Protein AF-B7RID8-F1 (afdb_monomer_lite)

Radius of gyration: 14.89 Å; chains: 1; bounding box: 30×23×40 Å

Structure (mmCIF, N/CA/C/O backbone):
data_AF-B7RID8-F1
#
_entry.id   AF-B7RID8-F1
#
loop_
_atom_site.group_PDB
_atom_site.id
_atom_site.type_symbol
_atom_site.label_atom_id
_atom_site.label_alt_id
_atom_site.label_comp_id
_atom_site.label_asym_id
_atom_site.label_entity_id
_atom_site.label_seq_id
_atom_site.pdbx_PDB_ins_code
_atom_site.Cartn_x
_atom_site.Cartn_y
_atom_site.Cartn_z
_atom_site.occupancy
_atom_site.B_iso_or_equiv
_atom_site.auth_seq_id
_atom_site.auth_comp_id
_atom_site.auth_asym_id
_atom_site.auth_atom_id
_atom_site.pdbx_PDB_model_num
ATOM 1 N N . MET A 1 1 ? 6.704 7.967 6.336 1.00 63.22 1 MET A N 1
ATOM 2 C CA . MET A 1 1 ? 5.220 7.995 6.311 1.00 63.22 1 MET A CA 1
ATOM 3 C C . MET A 1 1 ? 4.584 7.141 7.407 1.00 63.22 1 MET A C 1
ATOM 5 O O . MET A 1 1 ? 3.417 7.353 7.704 1.00 63.22 1 MET A O 1
ATOM 9 N N . SER A 1 2 ? 5.330 6.255 8.076 1.00 86.00 2 SER A N 1
ATOM 10 C CA . SER A 1 2 ? 4.793 5.415 9.155 1.00 86.00 2 SER A CA 1
ATOM 11 C C . SER A 1 2 ? 4.342 6.198 10.398 1.00 86.00 2 SER A C 1
ATOM 13 O O . SER A 1 2 ? 3.433 5.758 11.087 1.00 86.00 2 SER A O 1
ATOM 15 N N . SER A 1 3 ? 4.911 7.379 10.670 1.00 93.69 3 SER A N 1
ATOM 16 C CA . SER A 1 3 ? 4.493 8.235 11.793 1.00 93.69 3 SER A CA 1
ATOM 17 C C . SER A 1 3 ? 3.037 8.699 11.691 1.00 93.69 3 SER A C 1
ATOM 19 O O . SER A 1 3 ? 2.329 8.665 12.689 1.00 93.69 3 SER A O 1
ATOM 21 N N . PHE A 1 4 ? 2.573 9.080 10.496 1.00 94.12 4 PHE A N 1
ATOM 22 C CA . PHE A 1 4 ? 1.184 9.494 10.278 1.00 94.12 4 PHE A CA 1
ATOM 23 C C . PHE A 1 4 ? 0.206 8.341 10.529 1.00 94.12 4 PHE A C 1
ATOM 25 O O . PHE A 1 4 ? -0.737 8.495 11.296 1.00 94.12 4 PHE A O 1
ATOM 32 N N . GLY A 1 5 ? 0.458 7.169 9.933 1.00 95.19 5 GLY A N 1
ATOM 33 C CA . GLY A 1 5 ? -0.428 6.015 10.100 1.00 95.19 5 GLY A CA 1
ATOM 34 C C . GLY A 1 5 ? -0.468 5.500 11.542 1.00 95.19 5 GLY A C 1
ATOM 35 O O . GLY A 1 5 ? -1.547 5.207 12.051 1.00 95.19 5 GLY A O 1
ATOM 36 N N . HIS A 1 6 ? 0.680 5.435 12.225 1.00 95.06 6 HIS A N 1
ATOM 37 C CA . HIS A 1 6 ? 0.713 5.043 13.636 1.00 95.06 6 HIS A CA 1
ATOM 38 C C . HIS A 1 6 ? 0.070 6.097 14.546 1.00 95.06 6 HIS A C 1
ATOM 40 O O . HIS A 1 6 ? -0.667 5.725 15.452 1.00 95.06 6 HIS A O 1
ATOM 46 N N . GLY A 1 7 ? 0.277 7.392 14.285 1.00 97.06 7 GLY A N 1
ATOM 47 C CA . GLY A 1 7 ? -0.397 8.465 15.023 1.00 97.06 7 GLY A CA 1
ATOM 48 C C . GLY A 1 7 ? -1.918 8.377 14.901 1.00 97.06 7 GLY A C 1
ATOM 49 O O . GLY A 1 7 ? -2.611 8.317 15.911 1.00 97.06 7 GLY A O 1
ATOM 50 N N . LEU A 1 8 ? -2.428 8.245 13.672 1.00 96.25 8 LEU A N 1
ATOM 51 C CA . LEU A 1 8 ? -3.860 8.079 13.415 1.00 96.25 8 LEU A CA 1
ATOM 52 C C . LEU A 1 8 ? -4.433 6.828 14.102 1.00 96.25 8 LEU A C 1
ATOM 54 O O . LEU A 1 8 ? -5.533 6.864 14.648 1.00 96.25 8 LEU A O 1
ATOM 58 N N . ARG A 1 9 ? -3.685 5.716 14.105 1.00 96.38 9 ARG A N 1
ATOM 59 C CA . ARG A 1 9 ? -4.084 4.493 14.815 1.00 96.38 9 ARG A CA 1
ATOM 60 C C . ARG A 1 9 ? -4.252 4.737 16.317 1.00 96.38 9 ARG A C 1
ATOM 62 O O . ARG A 1 9 ? -5.220 4.251 16.897 1.00 96.38 9 ARG A O 1
ATOM 69 N N . GLU A 1 10 ? -3.321 5.457 16.938 1.00 97.12 10 GLU A N 1
ATOM 70 C CA . GLU A 1 10 ? -3.381 5.760 18.371 1.00 97.12 10 GLU A CA 1
ATOM 71 C C . GLU A 1 10 ? -4.529 6.711 18.721 1.00 97.12 10 GLU A C 1
ATOM 73 O O . GLU A 1 10 ? -5.213 6.495 19.721 1.00 97.12 10 GLU A O 1
ATOM 78 N N . GLU A 1 11 ? -4.798 7.715 17.885 1.00 98.00 11 GLU A N 1
ATOM 79 C CA . GLU A 1 11 ? -5.932 8.633 18.067 1.00 98.00 11 GLU A CA 1
ATOM 80 C C . GLU A 1 11 ? -7.289 7.917 17.994 1.00 98.00 11 GLU A C 1
ATOM 82 O O . GLU A 1 11 ? -8.226 8.280 18.704 1.00 98.00 11 GLU A O 1
ATOM 87 N N . LEU A 1 12 ? -7.395 6.866 17.176 1.00 97.69 12 LEU A N 1
ATOM 88 C CA . LEU A 1 12 ? -8.618 6.075 17.008 1.00 97.69 12 LEU A CA 1
ATOM 89 C C . LEU A 1 12 ? -8.754 4.926 18.019 1.00 97.69 12 LEU A C 1
ATOM 91 O O . LEU A 1 12 ? -9.736 4.173 17.978 1.00 97.69 12 LEU A O 1
ATOM 95 N N . ARG A 1 13 ? -7.807 4.765 18.947 1.00 96.25 13 ARG A N 1
ATOM 96 C CA . ARG A 1 13 ? -7.825 3.668 19.918 1.00 96.25 13 ARG A CA 1
ATOM 97 C C . ARG A 1 13 ? -9.082 3.726 20.792 1.00 96.25 13 ARG A C 1
ATOM 99 O O . ARG A 1 13 ? -9.384 4.734 21.419 1.00 96.25 13 ARG A O 1
ATOM 106 N N . GLY A 1 14 ? -9.800 2.605 20.864 1.00 96.12 14 GLY A N 1
ATOM 107 C CA . GLY A 1 14 ? -11.043 2.483 21.636 1.00 96.12 14 GLY A CA 1
ATOM 108 C C . GLY A 1 14 ? -12.314 2.902 20.889 1.00 96.12 14 GLY A C 1
ATOM 109 O O . GLY A 1 14 ? -13.401 2.710 21.421 1.00 96.12 14 GLY A O 1
ATOM 110 N N . THR A 1 15 ? -12.211 3.404 19.653 1.00 97.94 15 THR A N 1
ATOM 111 C CA . THR A 1 15 ? -13.386 3.768 18.832 1.00 97.94 15 THR A CA 1
ATOM 112 C C . THR A 1 15 ? -14.020 2.579 18.102 1.00 97.94 15 THR A C 1
ATOM 114 O O . THR A 1 15 ? -15.118 2.697 17.567 1.00 97.94 15 THR A O 1
ATOM 117 N N . GLY A 1 16 ? -13.323 1.439 18.044 1.00 95.69 16 GLY A N 1
ATOM 118 C CA . GLY A 1 16 ? -13.692 0.296 17.202 1.00 95.69 16 GLY A CA 1
ATOM 119 C C . GLY A 1 16 ? -13.175 0.384 15.759 1.00 95.69 16 GLY A C 1
ATOM 120 O O . GLY A 1 16 ? -13.333 -0.576 15.012 1.00 95.69 16 GLY A O 1
ATOM 121 N N . VAL A 1 17 ? -12.522 1.486 15.369 1.00 96.62 17 VAL A N 1
ATOM 122 C CA . VAL A 1 17 ? -11.856 1.630 14.063 1.00 96.62 17 VAL A CA 1
ATOM 123 C C . VAL A 1 17 ? -10.394 1.183 14.160 1.00 96.62 17 VAL A C 1
ATOM 125 O O . VAL A 1 17 ? -9.661 1.633 15.040 1.00 96.62 17 VAL A O 1
ATOM 128 N N . SER A 1 18 ? -9.949 0.321 13.241 1.00 95.62 18 SER A N 1
ATOM 129 C CA . SER A 1 18 ? -8.551 -0.118 13.123 1.00 95.62 18 SER A CA 1
ATOM 130 C C . SER A 1 18 ? -7.852 0.501 11.912 1.00 95.62 18 SER A C 1
ATOM 132 O O . SER A 1 18 ? -8.455 0.683 10.858 1.00 95.62 18 SER A O 1
ATOM 134 N N . VAL A 1 19 ? -6.549 0.758 12.047 1.00 96.88 19 VAL A N 1
ATOM 135 C CA . VAL A 1 19 ? -5.683 1.260 10.967 1.00 96.88 19 VAL A CA 1
ATOM 136 C C . VAL A 1 19 ? -4.501 0.311 10.785 1.00 96.88 19 VAL A C 1
ATOM 138 O O . VAL A 1 19 ? -3.811 0.003 11.760 1.00 96.88 19 VAL A O 1
ATOM 141 N N . THR A 1 20 ? -4.259 -0.114 9.546 1.00 96.75 20 THR A N 1
ATOM 142 C CA . THR A 1 20 ? -3.158 -1.009 9.157 1.00 96.75 20 THR A CA 1
ATOM 143 C C . THR A 1 20 ? -2.319 -0.349 8.073 1.00 96.75 20 THR A C 1
ATOM 145 O O . THR A 1 20 ? -2.853 0.142 7.080 1.00 96.75 20 THR A O 1
ATOM 148 N N . LEU A 1 21 ? -0.999 -0.334 8.257 1.00 95.94 21 LEU A N 1
ATOM 149 C CA . LEU A 1 21 ? -0.054 0.208 7.287 1.00 95.94 21 LEU A CA 1
ATOM 150 C C . LEU A 1 21 ? 0.489 -0.923 6.407 1.00 95.94 21 LEU A C 1
ATOM 152 O O . LEU A 1 21 ? 1.153 -1.828 6.903 1.00 95.94 21 LEU A O 1
ATOM 156 N N . LEU A 1 22 ? 0.237 -0.860 5.100 1.00 95.12 22 LEU A N 1
ATOM 157 C CA . LEU A 1 22 ? 0.770 -1.810 4.123 1.00 95.12 22 LEU A CA 1
ATOM 158 C C . LEU A 1 22 ? 2.035 -1.233 3.474 1.00 95.12 22 LEU A C 1
ATOM 160 O O . LEU A 1 22 ? 1.957 -0.224 2.771 1.00 95.12 22 LEU A O 1
ATOM 164 N N . HIS A 1 23 ? 3.187 -1.874 3.682 1.00 93.88 23 HIS A N 1
ATOM 165 C CA . HIS A 1 23 ? 4.471 -1.475 3.100 1.00 93.88 23 HIS A CA 1
ATOM 166 C C . HIS A 1 23 ? 4.937 -2.515 2.058 1.00 93.88 23 HIS A C 1
ATOM 168 O O . HIS A 1 23 ? 5.786 -3.351 2.357 1.00 93.88 23 HIS A O 1
ATOM 174 N N . PRO A 1 24 ? 4.411 -2.473 0.816 1.00 92.31 24 PRO A N 1
ATOM 175 C CA . PRO A 1 24 ? 4.496 -3.554 -0.176 1.00 92.31 24 PRO A CA 1
ATOM 176 C C . PRO A 1 24 ? 5.874 -3.818 -0.785 1.00 92.31 24 PRO A C 1
ATOM 178 O O . PRO A 1 24 ? 6.043 -4.790 -1.518 1.00 92.31 24 PRO A O 1
ATOM 181 N N . GLY A 1 25 ? 6.858 -2.952 -0.534 1.00 92.19 25 GLY A N 1
ATOM 182 C CA . GLY A 1 25 ? 8.102 -2.961 -1.297 1.00 92.19 25 GLY A CA 1
ATOM 183 C C . GLY A 1 25 ? 7.839 -2.870 -2.807 1.00 92.19 25 GLY A C 1
ATOM 184 O O . GLY A 1 25 ? 6.803 -2.381 -3.266 1.00 92.19 25 GLY A O 1
ATOM 185 N N . THR A 1 26 ? 8.781 -3.355 -3.608 1.00 94.69 26 THR A N 1
ATOM 186 C CA . THR A 1 26 ? 8.633 -3.412 -5.066 1.00 94.69 26 THR A CA 1
ATOM 187 C C . THR A 1 26 ? 7.649 -4.507 -5.452 1.00 94.69 26 THR A C 1
ATOM 189 O O . THR A 1 26 ? 7.967 -5.687 -5.344 1.00 94.69 26 THR A O 1
ATOM 192 N N . THR A 1 27 ? 6.473 -4.118 -5.937 1.00 96.00 27 THR A N 1
ATOM 193 C CA . THR A 1 27 ? 5.420 -5.044 -6.384 1.00 96.00 27 THR A CA 1
ATOM 194 C C . THR A 1 27 ? 5.269 -4.985 -7.902 1.00 96.00 27 THR A C 1
ATOM 196 O O . THR A 1 27 ? 5.406 -3.909 -8.493 1.00 96.00 27 THR A O 1
ATOM 199 N N . ALA A 1 28 ? 5.019 -6.128 -8.544 1.00 96.94 28 ALA A N 1
ATOM 200 C CA . ALA A 1 28 ? 4.821 -6.239 -9.991 1.00 96.94 28 ALA A CA 1
ATOM 201 C C . ALA A 1 28 ? 3.461 -5.658 -10.432 1.00 96.94 28 ALA A C 1
ATOM 203 O O . ALA A 1 28 ? 2.533 -6.382 -10.773 1.00 96.94 28 ALA A O 1
ATOM 204 N N . T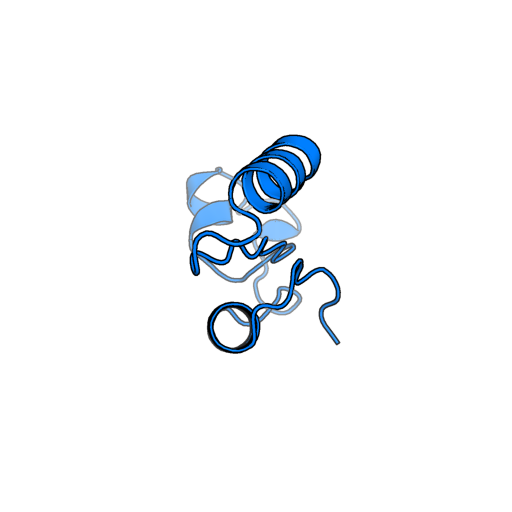HR A 1 29 ? 3.350 -4.331 -10.396 1.00 96.50 29 THR A N 1
ATOM 205 C CA . THR A 1 29 ? 2.222 -3.542 -10.912 1.00 96.50 29 THR A CA 1
ATOM 206 C C . THR A 1 29 ? 2.700 -2.559 -11.983 1.00 96.50 29 THR A C 1
ATOM 208 O O . THR A 1 29 ? 3.906 -2.334 -12.138 1.00 96.50 29 THR A O 1
ATOM 211 N N . GLU A 1 30 ? 1.756 -1.876 -12.635 1.00 97.62 30 GLU A N 1
ATOM 212 C CA . GLU A 1 30 ? 2.028 -0.814 -13.619 1.00 97.62 30 GLU A CA 1
ATOM 213 C C . GLU A 1 30 ? 2.675 0.451 -13.025 1.00 97.62 30 GLU A C 1
ATOM 215 O O . GLU A 1 30 ? 3.033 1.369 -13.758 1.00 97.62 30 GLU A O 1
ATOM 220 N N . PHE A 1 31 ? 2.868 0.522 -11.701 1.00 97.00 31 PHE A N 1
ATOM 221 C CA . PHE A 1 31 ? 3.458 1.691 -11.041 1.00 97.00 31 PHE A CA 1
ATOM 222 C C . PHE A 1 31 ? 4.826 2.068 -11.625 1.00 97.00 31 PHE A C 1
ATOM 224 O O . PHE A 1 31 ? 5.075 3.232 -11.923 1.00 97.00 31 PHE A O 1
ATOM 231 N N . HIS A 1 32 ? 5.711 1.084 -11.802 1.00 96.94 32 HIS A N 1
ATOM 232 C CA . HIS A 1 32 ? 7.080 1.331 -12.265 1.00 96.94 32 HIS A CA 1
ATOM 233 C C . HIS A 1 32 ? 7.115 1.718 -13.749 1.00 96.94 32 HIS A C 1
ATOM 235 O O . HIS A 1 32 ? 7.917 2.566 -14.135 1.00 96.94 32 HIS A O 1
ATOM 241 N N . HIS A 1 33 ? 6.212 1.149 -14.552 1.00 97.44 33 HIS A N 1
ATOM 242 C CA . HIS A 1 33 ? 6.026 1.538 -15.947 1.00 97.44 33 HIS A CA 1
ATOM 243 C C . HIS A 1 33 ? 5.563 2.999 -16.045 1.00 97.44 33 HIS A C 1
ATOM 245 O O . HIS A 1 33 ? 6.220 3.820 -16.682 1.00 97.44 33 HIS A O 1
ATOM 251 N N . HIS A 1 34 ? 4.507 3.371 -15.313 1.00 98.25 34 HIS A N 1
ATOM 252 C CA . HIS A 1 34 ? 4.011 4.752 -15.272 1.00 98.25 34 HIS A CA 1
ATOM 253 C C . HIS A 1 34 ? 5.025 5.749 -14.696 1.00 98.25 34 HIS A C 1
ATOM 255 O O . HIS A 1 34 ? 5.013 6.924 -15.057 1.00 98.25 34 HIS A O 1
ATOM 261 N N . ALA A 1 35 ? 5.922 5.290 -13.823 1.00 97.69 35 ALA A N 1
ATOM 262 C CA . ALA A 1 35 ? 7.034 6.080 -13.308 1.00 97.69 35 ALA A CA 1
ATOM 263 C C . ALA A 1 35 ? 8.218 6.201 -14.295 1.00 97.69 35 ALA A C 1
ATOM 265 O O . ALA A 1 35 ? 9.229 6.812 -13.952 1.00 97.69 35 ALA A O 1
ATOM 266 N N . GLY A 1 36 ? 8.126 5.627 -15.502 1.00 97.88 36 GLY A N 1
ATOM 267 C CA . GLY A 1 36 ? 9.170 5.692 -16.529 1.00 97.88 36 GLY A CA 1
ATOM 268 C C . GLY A 1 36 ? 10.400 4.835 -16.219 1.00 97.88 36 GLY A C 1
ATOM 269 O O . GLY A 1 36 ? 11.510 5.167 -16.631 1.00 97.88 36 GLY A O 1
ATOM 270 N N . MET A 1 37 ? 10.234 3.748 -15.461 1.00 98.19 37 MET A N 1
ATOM 271 C CA . MET A 1 37 ? 11.347 2.951 -14.931 1.00 98.19 37 MET A CA 1
ATOM 272 C C . MET A 1 37 ? 11.671 1.696 -15.75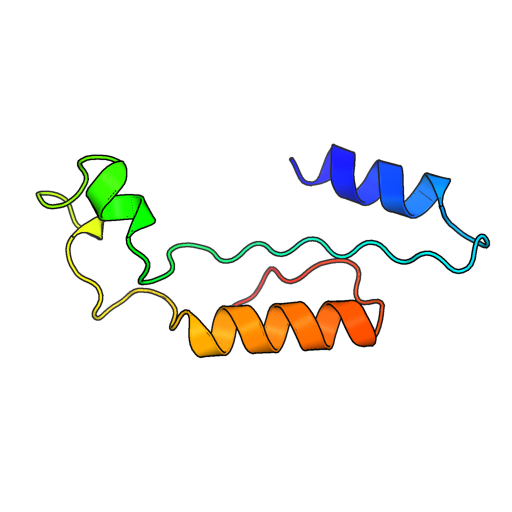6 1.00 98.19 37 MET A C 1
ATOM 274 O O . MET A 1 37 ? 12.484 0.880 -15.312 1.00 98.19 37 MET A O 1
ATOM 278 N N . ASP A 1 38 ? 11.087 1.540 -16.945 1.00 97.75 38 ASP A N 1
ATOM 279 C CA . ASP A 1 38 ? 11.213 0.333 -17.781 1.00 97.75 38 ASP A CA 1
ATOM 280 C C . ASP A 1 38 ? 12.668 -0.018 -18.133 1.00 97.75 38 ASP A C 1
ATOM 282 O O . ASP A 1 38 ? 13.034 -1.189 -18.186 1.00 97.75 38 ASP A O 1
ATOM 286 N N . ALA A 1 39 ? 13.528 0.989 -18.312 1.00 97.94 39 ALA A N 1
ATOM 287 C CA . ALA A 1 39 ? 14.948 0.805 -18.634 1.00 97.94 39 ALA A CA 1
ATOM 288 C C . ALA A 1 39 ? 15.850 0.561 -17.402 1.00 97.94 39 ALA A C 1
ATOM 290 O O . ALA A 1 39 ? 17.075 0.526 -17.518 1.00 97.94 39 ALA A O 1
ATOM 291 N N . THR A 1 40 ? 15.273 0.424 -16.207 1.00 97.75 40 THR A N 1
ATOM 292 C CA . THR A 1 40 ? 16.006 0.181 -14.954 1.00 97.75 40 THR A CA 1
ATOM 293 C C . THR A 1 40 ? 15.818 -1.263 -14.483 1.00 97.75 40 THR A C 1
ATOM 295 O O . THR A 1 40 ? 15.040 -2.024 -15.055 1.00 97.75 40 THR A O 1
ATOM 298 N N . ARG A 1 41 ? 16.449 -1.650 -13.363 1.00 96.06 41 ARG A N 1
ATOM 299 C CA . ARG A 1 41 ? 16.170 -2.946 -12.712 1.00 96.06 41 ARG A CA 1
ATOM 300 C C . ARG A 1 41 ? 14.673 -3.145 -12.419 1.00 96.06 41 ARG A C 1
ATOM 302 O O . ARG A 1 41 ? 14.200 -4.278 -12.405 1.00 96.06 41 ARG A O 1
ATOM 309 N N . PHE A 1 42 ? 13.926 -2.060 -12.213 1.00 96.56 42 PHE A N 1
ATOM 310 C CA . PHE A 1 42 ? 12.491 -2.092 -11.951 1.00 96.56 42 PHE A CA 1
ATOM 311 C C . PHE A 1 42 ? 11.629 -2.319 -13.201 1.00 96.56 42 PHE A C 1
ATOM 313 O O . PHE A 1 42 ? 10.417 -2.396 -13.052 1.00 96.56 42 PHE A O 1
ATOM 320 N N . GLY A 1 43 ? 12.191 -2.473 -14.402 1.00 96.44 43 GLY A N 1
ATOM 321 C CA . GLY A 1 43 ? 11.439 -2.963 -15.565 1.00 96.44 43 GLY A CA 1
ATOM 322 C C . GLY A 1 43 ? 11.171 -4.474 -15.518 1.00 96.44 43 GLY A C 1
ATOM 323 O O . GLY A 1 43 ? 10.172 -4.952 -16.046 1.00 96.44 43 GLY A O 1
ATOM 324 N N . ASP A 1 44 ? 12.023 -5.244 -14.833 1.00 96.75 44 ASP A N 1
ATOM 325 C CA . ASP A 1 44 ? 11.877 -6.699 -14.718 1.00 96.75 44 ASP A CA 1
ATOM 326 C C . ASP A 1 44 ? 10.928 -7.072 -13.570 1.00 96.75 44 ASP A C 1
ATOM 328 O O . ASP A 1 44 ? 11.192 -6.766 -12.407 1.00 96.75 44 ASP A O 1
ATOM 332 N N . ASN A 1 45 ? 9.822 -7.750 -13.880 1.00 96.38 45 ASN A N 1
ATOM 333 C CA . ASN A 1 45 ? 8.853 -8.196 -12.878 1.00 96.38 45 ASN A CA 1
ATOM 334 C C . ASN A 1 45 ? 9.235 -9.519 -12.192 1.00 96.38 45 ASN A C 1
ATOM 336 O O . ASN A 1 45 ? 8.656 -9.829 -11.157 1.00 96.38 45 ASN A O 1
ATOM 340 N N . ARG A 1 46 ? 10.213 -10.286 -12.699 1.00 95.94 46 ARG A N 1
ATOM 341 C CA . ARG A 1 46 ? 10.529 -11.641 -12.190 1.00 95.94 46 ARG A CA 1
ATOM 342 C C . ARG A 1 46 ? 11.053 -11.683 -10.753 1.00 95.94 46 ARG A C 1
ATOM 344 O O . ARG A 1 46 ? 11.054 -12.747 -10.148 1.00 95.94 46 ARG A O 1
ATOM 351 N N . TRP A 1 47 ? 11.538 -10.559 -10.229 1.00 94.69 47 TRP A N 1
ATOM 352 C CA . TRP A 1 47 ? 12.115 -10.462 -8.883 1.00 94.69 47 TRP A CA 1
ATOM 353 C C . TRP A 1 47 ? 11.258 -9.644 -7.908 1.00 94.69 47 TRP A C 1
ATOM 355 O O . TRP A 1 47 ? 11.612 -9.537 -6.736 1.00 94.69 47 TRP A O 1
ATOM 365 N N . LYS A 1 48 ? 10.173 -9.025 -8.384 1.00 95.62 48 LYS A N 1
ATOM 366 C CA . LYS A 1 48 ? 9.289 -8.192 -7.562 1.00 95.62 48 LYS A CA 1
ATOM 367 C C . LYS A 1 48 ? 8.270 -9.056 -6.820 1.00 95.62 48 LYS A C 1
ATOM 369 O O . LYS A 1 48 ? 7.993 -10.183 -7.220 1.00 95.62 48 LYS A O 1
ATOM 374 N N . ASN A 1 49 ? 7.662 -8.484 -5.787 1.00 95.81 49 ASN A N 1
ATOM 375 C CA . ASN A 1 49 ? 6.574 -9.121 -5.057 1.00 95.81 49 ASN A CA 1
ATOM 376 C C . ASN A 1 49 ? 5.367 -9.368 -5.972 1.00 95.81 49 ASN A C 1
ATOM 378 O O . ASN A 1 49 ? 5.008 -8.510 -6.789 1.00 95.81 49 ASN A O 1
ATOM 382 N N . ASP A 1 50 ? 4.724 -10.522 -5.788 1.00 95.75 50 ASP A N 1
ATOM 383 C CA . ASP A 1 50 ? 3.458 -10.857 -6.435 1.00 95.75 50 ASP A CA 1
ATOM 384 C C . ASP A 1 50 ? 2.342 -9.937 -5.895 1.00 95.75 50 ASP A C 1
ATOM 386 O O . ASP A 1 50 ? 2.079 -9.941 -4.685 1.00 95.75 50 ASP A O 1
ATOM 390 N N . PRO A 1 51 ? 1.656 -9.155 -6.752 1.00 96.06 51 PRO A N 1
ATOM 391 C CA . PRO A 1 51 ? 0.574 -8.272 -6.325 1.00 96.06 51 PRO A CA 1
ATOM 392 C C . PRO A 1 51 ? -0.588 -9.005 -5.643 1.00 96.06 51 PRO A C 1
ATOM 394 O O . PRO A 1 51 ? -1.227 -8.429 -4.762 1.00 96.06 51 PRO A O 1
ATOM 397 N N . VAL A 1 52 ? -0.861 -10.263 -6.004 1.00 96.81 52 VAL A N 1
ATOM 398 C CA . VAL A 1 52 ? -1.937 -11.057 -5.395 1.00 96.81 52 VAL A CA 1
ATOM 399 C C . VAL A 1 52 ? -1.595 -11.403 -3.948 1.00 96.81 52 VAL A C 1
ATOM 401 O O . VAL A 1 52 ? -2.455 -11.288 -3.071 1.00 96.81 52 VAL A O 1
ATOM 404 N N . LEU A 1 53 ? -0.345 -11.786 -3.678 1.00 95.62 53 LEU A N 1
ATOM 405 C CA . LEU A 1 53 ? 0.118 -12.064 -2.316 1.00 95.62 53 LEU A CA 1
ATOM 406 C C . LEU A 1 53 ? 0.156 -10.787 -1.473 1.00 95.62 53 LEU A C 1
ATOM 408 O O . LEU A 1 53 ? -0.330 -10.788 -0.344 1.00 95.62 53 LEU A O 1
ATOM 412 N N . VAL A 1 54 ? 0.636 -9.680 -2.048 1.00 95.88 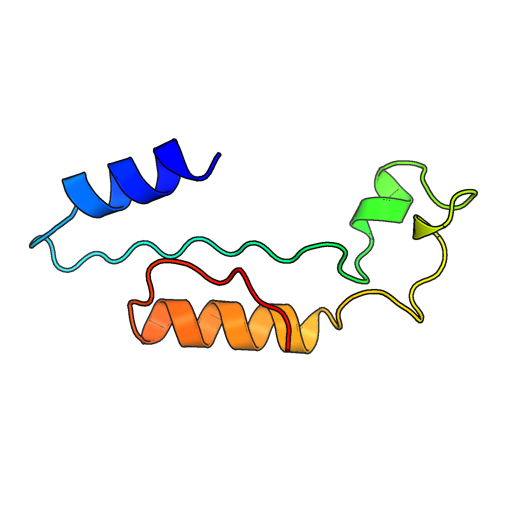54 VAL A N 1
ATOM 413 C CA . VAL A 1 54 ? 0.621 -8.360 -1.398 1.00 95.88 54 VAL A CA 1
ATOM 414 C C . VAL A 1 54 ? -0.790 -7.951 -0.987 1.00 95.88 54 VAL A C 1
ATOM 416 O O . VAL A 1 54 ? -1.012 -7.570 0.165 1.00 95.88 54 VAL A O 1
ATOM 419 N N . ALA A 1 55 ? -1.758 -8.074 -1.897 1.00 96.31 55 ALA A N 1
ATOM 420 C CA . ALA A 1 55 ? -3.150 -7.748 -1.614 1.00 96.31 55 ALA A CA 1
ATOM 421 C C . ALA A 1 55 ? -3.743 -8.662 -0.533 1.00 96.31 55 ALA A C 1
ATOM 423 O O . ALA A 1 55 ? -4.391 -8.177 0.395 1.00 96.31 55 ALA A O 1
ATOM 424 N N . ARG A 1 56 ? -3.489 -9.975 -0.619 1.00 96.44 56 ARG A N 1
ATOM 425 C CA . ARG A 1 56 ? -3.973 -10.952 0.364 1.00 96.44 56 ARG A CA 1
ATOM 426 C C . ARG A 1 56 ? -3.452 -10.642 1.766 1.0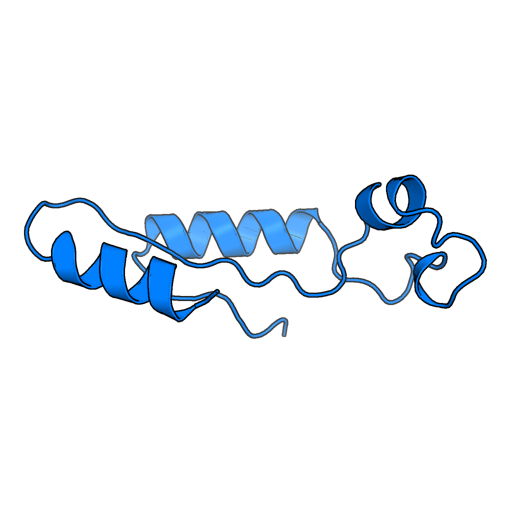0 96.44 56 ARG A C 1
ATOM 428 O O . ARG A 1 56 ? -4.263 -10.502 2.677 1.00 96.44 56 ARG A O 1
ATOM 435 N N . HIS A 1 57 ? -2.137 -10.487 1.927 1.00 95.88 57 HIS A N 1
ATOM 436 C CA . HIS A 1 57 ? -1.531 -10.180 3.226 1.00 95.88 57 HIS A CA 1
ATOM 437 C C . HIS A 1 57 ? -2.041 -8.850 3.787 1.00 95.88 57 HIS A C 1
ATOM 439 O O . HIS A 1 57 ? -2.333 -8.759 4.976 1.00 95.88 57 HIS A O 1
ATOM 445 N N . GLY A 1 58 ? -2.202 -7.830 2.936 1.00 95.62 58 GLY A N 1
ATOM 446 C CA . GLY A 1 58 ? -2.745 -6.538 3.352 1.00 95.62 58 GLY A CA 1
ATOM 447 C C . GLY A 1 58 ? -4.174 -6.632 3.892 1.00 95.62 58 GLY A C 1
ATOM 448 O O . GLY A 1 58 ? -4.465 -6.090 4.957 1.00 95.62 58 GLY A O 1
ATOM 449 N N . VAL A 1 59 ? -5.060 -7.347 3.191 1.00 96.75 59 VAL A N 1
ATOM 450 C CA . VAL A 1 59 ? -6.459 -7.523 3.617 1.00 96.75 59 VAL A CA 1
ATOM 451 C C . VAL A 1 59 ? -6.550 -8.366 4.886 1.00 96.75 59 VAL A C 1
ATOM 453 O O . VAL A 1 59 ? -7.277 -8.002 5.806 1.00 96.75 59 VAL A O 1
ATOM 456 N N . GLU A 1 60 ? -5.801 -9.462 4.968 1.00 97.06 60 GLU A N 1
ATOM 457 C CA . GLU A 1 60 ? -5.787 -10.322 6.152 1.00 97.06 60 GLU A CA 1
ATOM 458 C C . GLU A 1 60 ? -5.287 -9.570 7.393 1.00 97.06 60 GLU A C 1
ATOM 460 O O . GLU A 1 60 ? -5.928 -9.604 8.443 1.00 97.06 60 GLU A O 1
ATOM 465 N N . ALA A 1 61 ? -4.191 -8.822 7.265 1.00 96.31 61 ALA A N 1
ATOM 466 C CA . ALA A 1 61 ? -3.664 -7.987 8.338 1.00 96.31 61 ALA A CA 1
ATOM 467 C C . ALA A 1 61 ? -4.674 -6.921 8.791 1.00 96.31 61 ALA A C 1
ATOM 469 O O . ALA A 1 61 ? -4.854 -6.719 9.993 1.00 96.31 61 ALA A O 1
ATOM 470 N N . MET A 1 62 ? -5.362 -6.282 7.839 1.00 95.94 62 MET A N 1
ATOM 471 C CA . MET A 1 62 ? -6.405 -5.296 8.121 1.00 95.94 62 MET A CA 1
ATOM 472 C C . MET A 1 62 ? -7.567 -5.908 8.908 1.00 95.94 62 MET A C 1
ATOM 474 O O . MET A 1 62 ? -7.979 -5.348 9.922 1.00 95.94 62 MET A O 1
ATOM 478 N N . LEU A 1 63 ? -8.069 -7.069 8.477 1.00 96.31 63 LEU A N 1
ATOM 479 C CA . LEU A 1 63 ? -9.169 -7.769 9.148 1.00 96.31 63 LEU A CA 1
ATOM 480 C C . LEU A 1 63 ? -8.780 -8.270 10.546 1.00 96.31 63 LEU A C 1
ATOM 482 O O . LEU A 1 63 ? -9.615 -8.279 11.446 1.00 96.31 63 LEU A O 1
ATOM 486 N N . ASN A 1 64 ? -7.511 -8.629 10.745 1.00 96.19 64 ASN A N 1
ATOM 487 C CA . ASN A 1 64 ? -6.973 -9.072 12.032 1.00 96.19 64 ASN A CA 1
ATOM 488 C C . ASN A 1 64 ? -6.476 -7.917 12.925 1.00 96.19 64 ASN A C 1
ATOM 490 O O . ASN A 1 64 ? -5.929 -8.157 14.001 1.00 96.19 64 ASN A O 1
ATOM 494 N N . GLY A 1 65 ? -6.633 -6.657 12.502 1.00 95.44 65 GLY A N 1
ATOM 495 C CA . GLY A 1 65 ? -6.248 -5.480 13.287 1.00 95.44 65 GLY A CA 1
ATOM 496 C C . GLY A 1 65 ? -4.737 -5.285 13.472 1.00 95.44 65 GLY A C 1
ATOM 497 O O . GLY A 1 65 ? -4.326 -4.505 14.343 1.00 95.44 65 GLY A O 1
ATOM 498 N N . VAL A 1 66 ? -3.912 -5.952 12.660 1.00 95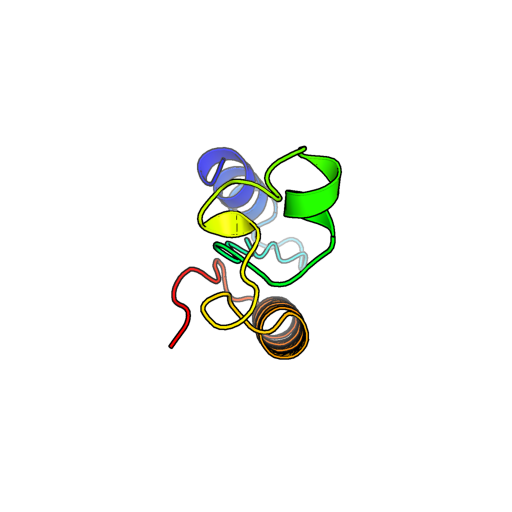.81 66 VAL A N 1
ATOM 499 C CA . VAL A 1 66 ? -2.445 -5.847 12.665 1.00 95.81 66 VAL A CA 1
ATOM 500 C C . VAL A 1 66 ? -2.032 -4.410 12.337 1.00 95.81 66 VAL A C 1
ATOM 502 O O . VAL A 1 66 ? -2.621 -3.767 11.471 1.00 95.81 66 VAL A O 1
ATOM 505 N N . SER A 1 67 ? -1.037 -3.865 13.040 1.00 94.00 67 SER A N 1
ATOM 506 C CA . SER A 1 67 ? -0.621 -2.466 12.864 1.00 94.00 67 SER A CA 1
ATOM 507 C C . SER A 1 67 ? 0.101 -2.217 11.542 1.00 94.00 67 SER A C 1
ATOM 509 O O . SER A 1 67 ? -0.119 -1.179 10.918 1.00 94.00 67 SER A O 1
ATOM 511 N N . SER A 1 68 ? 0.956 -3.145 11.111 1.00 94.62 68 SER A N 1
ATOM 512 C CA . SER A 1 68 ? 1.836 -2.947 9.963 1.00 94.62 68 SER A CA 1
ATOM 513 C C . SER A 1 68 ? 2.177 -4.263 9.252 1.00 94.62 68 S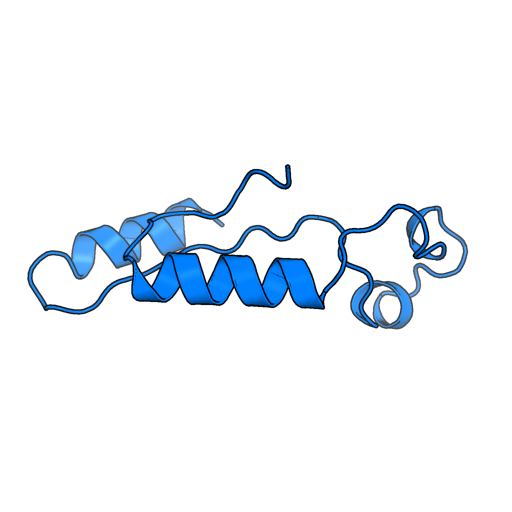ER A C 1
ATOM 515 O O . SER A 1 68 ? 2.252 -5.321 9.877 1.00 94.62 68 SER A O 1
ATOM 517 N N . VAL A 1 69 ? 2.341 -4.197 7.930 1.00 93.81 69 VAL A N 1
ATOM 518 C CA . VAL A 1 69 ? 2.773 -5.302 7.062 1.00 93.81 69 VAL A CA 1
ATOM 519 C C . VAL A 1 69 ? 4.037 -4.855 6.343 1.00 93.81 69 VAL A C 1
ATOM 521 O O . VAL A 1 69 ? 3.974 -4.095 5.374 1.00 93.81 69 VAL A O 1
ATOM 524 N N . ASP A 1 70 ? 5.179 -5.310 6.858 1.00 84.69 70 ASP A N 1
ATOM 525 C CA . ASP A 1 70 ? 6.496 -4.745 6.526 1.00 84.69 70 ASP A CA 1
ATOM 526 C C . ASP A 1 70 ? 7.474 -5.793 5.984 1.00 84.69 70 ASP A C 1
ATOM 528 O O . ASP A 1 70 ? 8.483 -5.451 5.369 1.00 84.69 70 ASP A O 1
ATOM 532 N N . GLN A 1 71 ? 7.194 -7.072 6.242 1.00 62.78 71 GLN A N 1
ATOM 533 C CA . GLN A 1 71 ? 8.073 -8.192 5.934 1.00 62.78 71 GLN A CA 1
ATOM 534 C C . GLN A 1 71 ? 7.386 -9.110 4.926 1.00 62.78 71 GLN A C 1
ATOM 536 O O . GLN A 1 71 ? 6.347 -9.704 5.208 1.00 62.78 71 GLN A O 1
ATOM 541 N N . TRP A 1 72 ? 7.981 -9.195 3.741 1.00 64.00 72 TRP A N 1
ATOM 542 C CA . TRP A 1 72 ? 7.595 -10.102 2.666 1.00 64.00 72 TRP A CA 1
ATOM 543 C C . TRP A 1 72 ? 8.457 -11.351 2.825 1.00 64.00 72 TRP A C 1
ATOM 545 O O . TRP A 1 72 ? 9.633 -11.328 2.464 1.00 64.00 72 TRP A O 1
ATOM 555 N N . GLY A 1 73 ? 7.913 -12.364 3.502 1.00 48.41 73 GLY A N 1
ATOM 556 C CA . GLY A 1 73 ? 8.500 -13.706 3.542 1.00 48.41 73 GLY A CA 1
ATOM 557 C C . GLY A 1 73 ? 8.341 -14.416 2.209 1.00 48.41 73 GLY A C 1
ATOM 558 O O . GLY A 1 73 ? 7.294 -14.189 1.560 1.00 48.41 73 GLY A O 1
#

Sequence (73 aa):
MSSFGHGLREELRGTGVSVTLLHPGTTATEFHHHAGMDATRFGDNRWKNDPVLVARHGVEAMLNGVSSVDQWG

Secondary structure (DSSP, 8-state):
-HHHHHHHHHHTTTTT----EE---SBSSTHHHHTT-TTSGGG--TTSBPHHHHHHHHHHHHHTT-SEE----

pLDDT: mean 93.84, std 8.65, range [48.41, 98.25]

Foldseek 3Di:
DLVVQVVVQVVCPPVPDATEAQDQPLEPDCPCVVVVNCVDPSVDRPPGHYVVVSVVVRVVCNVVRNHYDHDDD